Protein AF-A0AAV5F6D2-F1 (afdb_monomer)

Nearest PDB structures (foldseek):
  5hmq-assembly1_A  TM=5.548E-01  e=2.643E+00  Pseudomonas putida KT2440
  5hmq-assembly3_E  TM=5.462E-01  e=2.981E+00  Pseudomonas putida KT2440
  5t2a-assembly1_f  TM=3.131E-01  e=7.789E+00  Leishmania donovani

Mean predicted aligned error: 11.7 Å

Sequence (103 aa):
MIPALPPHRAGPPAWTLLDTDAYMDDTQNATTATACTSTGQPIQVTLVAAEPPRASFFCVSCPCLKKEPDEDDEPFSYRNPLRSTVLYSEGDLALLCVPLSAG

Foldseek 3Di:
DPPDDDPPPDDQDPDFAEDFWEAEDPDDDPQWDWDADPVRWIKIKHWAGDDPPDGIYIYIYTPQQPDDDDPPDDPPVSPSVQTWGFPDDDDPDTDIDGDGPDD

pLDDT: mean 72.32, std 14.89, range [41.66, 90.38]

Secondary structure (DSSP, 8-state):
-PPPPPP--PPSPSS-PBPSEEB------TT-EEEE-TTS-EEEEEEE-PPTTSPBEEEEE-GGG-----TTS-TTTTS-SS-EEEEEEETTEEEEE------

Radius of gyration: 16.8 Å; Cα contacts (8 Å, |Δi|>4): 138; chains: 1; bounding box: 50×22×49 Å

Organism: NCBI:txid191504

Solvent-accessible surface area (backbone ato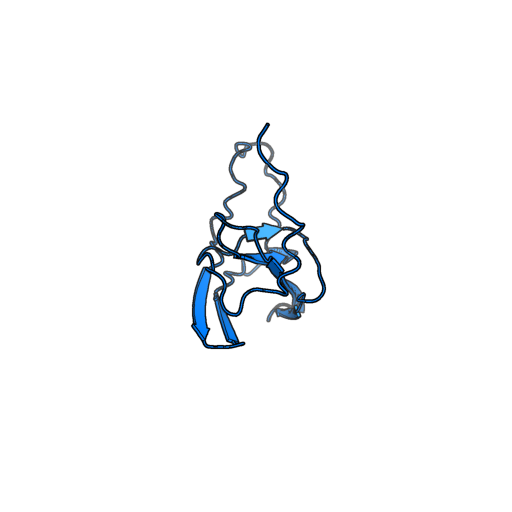ms only — not comparable to full-atom values): 6721 Å² total; per-residue (Å²): 135,81,80,78,74,73,83,78,81,64,68,85,66,100,68,76,57,69,43,49,61,35,44,78,44,90,69,76,61,97,60,49,44,77,50,64,46,98,86,68,45,60,35,36,40,16,66,45,86,44,68,83,92,47,55,18,32,40,29,42,32,41,73,80,71,60,70,78,82,56,99,83,65,66,95,77,64,84,62,59,92,56,67,25,31,52,76,45,75,57,95,96,45,72,44,70,47,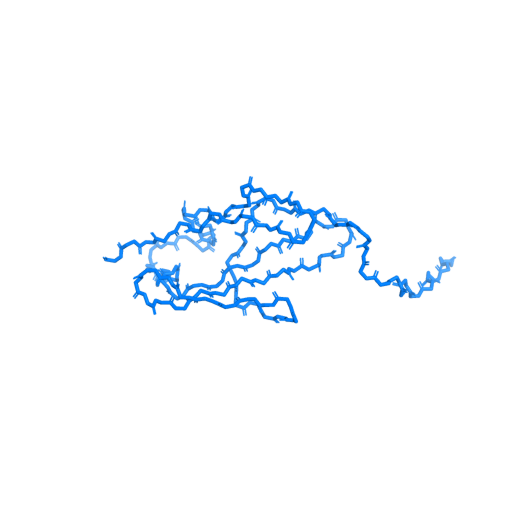71,68,72,73,82,127

Structure (mmCIF, N/CA/C/O backbone):
data_AF-A0AAV5F6D2-F1
#
_entry.id   AF-A0AAV5F6D2-F1
#
loop_
_atom_site.group_PDB
_atom_site.id
_atom_site.type_symbol
_atom_site.label_atom_id
_atom_site.label_alt_id
_atom_site.label_comp_id
_atom_site.label_asym_id
_atom_site.label_entity_id
_atom_site.label_seq_id
_atom_site.pdbx_PDB_ins_code
_atom_site.Cartn_x
_atom_site.Cartn_y
_atom_site.Cartn_z
_atom_site.occupancy
_atom_site.B_iso_or_equiv
_atom_site.auth_seq_id
_atom_site.auth_comp_id
_atom_site.auth_asym_id
_atom_site.auth_atom_id
_atom_site.pdbx_PDB_model_num
ATOM 1 N N . MET A 1 1 ? 36.349 7.051 -20.269 1.00 42.06 1 MET A N 1
ATOM 2 C CA . MET A 1 1 ? 35.155 7.907 -20.443 1.00 42.06 1 MET A CA 1
ATOM 3 C C . MET A 1 1 ? 33.966 6.982 -20.602 1.00 42.06 1 MET A C 1
ATOM 5 O O . MET A 1 1 ? 33.923 6.256 -21.584 1.00 42.06 1 MET A O 1
ATOM 9 N N . ILE A 1 2 ? 33.076 6.928 -19.614 1.00 43.97 2 ILE A N 1
ATOM 10 C CA . ILE A 1 2 ? 31.807 6.199 -19.733 1.00 43.97 2 ILE A CA 1
ATOM 11 C C . ILE A 1 2 ? 30.835 7.180 -20.398 1.00 43.97 2 ILE A C 1
ATOM 13 O O . ILE A 1 2 ? 30.730 8.305 -19.903 1.00 43.97 2 ILE A O 1
ATOM 17 N N . PRO A 1 3 ? 30.191 6.840 -21.527 1.00 51.16 3 PRO A N 1
ATOM 18 C CA . PRO A 1 3 ? 29.227 7.744 -22.134 1.00 51.16 3 PRO A CA 1
ATOM 19 C C . PRO A 1 3 ? 28.061 7.933 -21.162 1.00 51.16 3 PRO A C 1
ATOM 21 O O . PRO A 1 3 ? 27.526 6.958 -20.633 1.00 51.16 3 PRO A O 1
ATOM 24 N N . ALA A 1 4 ? 27.695 9.188 -20.900 1.00 61.75 4 ALA A N 1
ATOM 25 C CA . ALA A 1 4 ? 26.501 9.496 -20.130 1.00 61.75 4 ALA A CA 1
ATOM 26 C C . ALA A 1 4 ? 25.298 8.908 -20.875 1.00 61.75 4 ALA A C 1
ATOM 28 O O . ALA A 1 4 ? 25.046 9.261 -22.030 1.00 61.75 4 ALA A O 1
ATOM 29 N N . LEU A 1 5 ? 24.598 7.972 -20.233 1.00 56.97 5 LEU A N 1
ATOM 30 C CA . LEU A 1 5 ? 23.347 7.447 -20.760 1.00 56.97 5 LEU A CA 1
ATOM 31 C C . LEU A 1 5 ? 22.378 8.627 -20.941 1.00 56.97 5 LEU A C 1
ATOM 33 O O . LEU A 1 5 ? 22.294 9.476 -20.047 1.00 56.97 5 LEU A O 1
ATOM 37 N N . PRO A 1 6 ? 21.672 8.722 -22.082 1.00 56.72 6 PRO A N 1
ATOM 38 C CA . PRO A 1 6 ? 20.647 9.740 -22.252 1.00 56.72 6 PRO A CA 1
ATOM 39 C C . PRO A 1 6 ? 19.639 9.617 -21.101 1.00 56.72 6 PRO A C 1
ATOM 41 O O . PRO A 1 6 ? 19.377 8.495 -20.655 1.00 56.72 6 PRO A O 1
ATOM 44 N N . PRO A 1 7 ? 19.077 10.733 -20.600 1.00 58.22 7 PRO A N 1
ATOM 45 C CA . PRO A 1 7 ? 18.071 10.670 -19.554 1.00 58.22 7 PRO A CA 1
ATOM 46 C C . PRO A 1 7 ? 16.958 9.755 -20.051 1.00 58.22 7 PRO A C 1
ATOM 48 O O . PRO A 1 7 ? 16.328 10.031 -21.074 1.00 58.22 7 PRO A O 1
ATOM 51 N N . HIS A 1 8 ? 16.763 8.636 -19.360 1.00 56.88 8 HIS A N 1
ATOM 52 C CA . HIS A 1 8 ? 15.747 7.659 -19.700 1.00 56.88 8 HIS A CA 1
ATOM 53 C C . HIS A 1 8 ? 14.385 8.272 -19.356 1.00 56.88 8 HIS A C 1
ATOM 55 O O . HIS A 1 8 ? 13.782 7.953 -18.338 1.00 56.88 8 HIS A O 1
ATOM 61 N N . ARG A 1 9 ? 13.885 9.187 -20.198 1.00 57.81 9 ARG A N 1
ATOM 62 C CA . ARG A 1 9 ? 12.472 9.585 -20.221 1.00 57.81 9 ARG A CA 1
ATOM 63 C C . ARG A 1 9 ? 11.659 8.437 -20.821 1.00 57.81 9 ARG A C 1
ATOM 65 O O . ARG A 1 9 ? 10.985 8.605 -21.832 1.00 57.81 9 ARG A O 1
ATOM 72 N N . ALA A 1 10 ? 11.740 7.255 -20.222 1.00 57.66 10 ALA A N 1
ATOM 73 C CA . ALA A 1 10 ? 10.614 6.351 -20.322 1.00 57.66 10 ALA A CA 1
ATOM 74 C C . ALA A 1 10 ? 9.542 6.922 -19.405 1.00 57.66 10 ALA A C 1
ATOM 76 O O . ALA A 1 10 ? 9.830 7.323 -18.277 1.00 57.66 10 ALA A O 1
ATOM 77 N N . GLY A 1 11 ? 8.310 6.980 -19.901 1.00 55.69 11 GLY A N 1
ATOM 78 C CA . GLY A 1 11 ? 7.164 7.085 -19.010 1.00 55.69 11 GLY A CA 1
ATOM 79 C C . GLY A 1 11 ? 7.196 5.966 -17.957 1.00 55.69 11 GLY A C 1
ATOM 80 O O . GLY A 1 11 ? 8.044 5.069 -18.030 1.00 55.69 11 GLY A O 1
ATOM 81 N N . PRO A 1 12 ? 6.289 6.007 -16.970 1.00 56.28 12 PRO A N 1
ATOM 82 C CA . PRO A 1 12 ? 6.191 4.937 -15.987 1.00 56.28 12 PRO A CA 1
ATOM 83 C C . PRO A 1 12 ? 6.180 3.574 -16.704 1.00 56.28 12 PRO A C 1
ATOM 85 O O . PRO A 1 12 ? 5.520 3.437 -17.742 1.00 56.28 12 PRO A O 1
ATOM 88 N N . PRO A 1 13 ? 6.977 2.600 -16.233 1.00 62.53 13 PRO A N 1
ATOM 89 C CA . PRO A 1 13 ? 7.111 1.320 -16.911 1.00 62.53 13 PRO A CA 1
ATOM 90 C C . PRO A 1 13 ? 5.747 0.620 -16.989 1.00 62.53 13 PRO A C 1
ATOM 92 O O . PRO A 1 13 ? 4.910 0.786 -16.106 1.00 62.53 13 PRO A O 1
ATOM 95 N N . ALA A 1 14 ? 5.524 -0.183 -18.038 1.00 64.44 14 ALA A N 1
ATOM 96 C CA . ALA A 1 14 ? 4.261 -0.910 -18.238 1.00 64.44 14 ALA A CA 1
ATOM 97 C C . ALA A 1 14 ? 3.938 -1.902 -17.101 1.00 64.44 14 ALA A C 1
ATOM 99 O O . ALA A 1 14 ? 2.817 -2.386 -16.990 1.00 64.44 14 ALA A O 1
ATOM 100 N N . TRP A 1 15 ? 4.933 -2.213 -16.275 1.00 63.56 15 TRP A N 1
ATOM 101 C CA . TRP A 1 15 ? 4.832 -3.013 -15.069 1.00 63.56 15 TRP A CA 1
ATOM 102 C C . TRP A 1 15 ? 5.928 -2.555 -14.104 1.00 63.56 15 TRP A C 1
ATOM 104 O O . TRP A 1 15 ? 7.019 -2.170 -14.526 1.00 63.56 15 TRP A O 1
ATOM 114 N N . THR A 1 16 ? 5.644 -2.589 -12.808 1.00 70.50 16 THR A N 1
ATOM 115 C CA . THR A 1 16 ? 6.635 -2.339 -11.761 1.00 70.50 16 THR A CA 1
ATOM 116 C C . THR A 1 16 ? 6.617 -3.501 -10.783 1.00 70.50 16 THR A C 1
ATOM 118 O O . THR A 1 16 ? 5.565 -4.099 -10.551 1.00 70.50 16 THR A O 1
ATOM 121 N N . LEU A 1 17 ? 7.776 -3.846 -10.225 1.00 81.69 17 LEU A N 1
ATOM 122 C CA . LEU A 1 17 ? 7.824 -4.806 -9.131 1.00 81.69 17 LEU A CA 1
ATOM 123 C C . LEU A 1 17 ? 7.250 -4.126 -7.888 1.00 81.69 17 LEU A C 1
ATOM 125 O O . LEU A 1 17 ? 7.724 -3.053 -7.520 1.00 81.69 17 LEU A O 1
ATOM 129 N N . LEU A 1 18 ? 6.244 -4.737 -7.271 1.00 82.06 18 LEU A N 1
ATOM 130 C CA . LEU A 1 18 ? 5.607 -4.224 -6.066 1.00 82.06 18 LEU A CA 1
ATOM 131 C C . LEU A 1 18 ? 6.131 -4.973 -4.837 1.00 82.06 18 LEU A C 1
ATOM 133 O O . LEU A 1 18 ? 6.101 -6.203 -4.804 1.00 82.06 18 LEU A O 1
ATOM 137 N N . ASP A 1 19 ? 6.594 -4.231 -3.839 1.00 82.75 19 ASP A N 1
ATOM 138 C CA . ASP A 1 19 ? 6.881 -4.757 -2.513 1.00 82.75 19 ASP A CA 1
ATOM 139 C C . ASP A 1 19 ? 5.567 -5.129 -1.822 1.00 82.75 19 ASP A C 1
ATOM 141 O O . ASP A 1 19 ? 4.590 -4.375 -1.835 1.00 82.75 19 ASP A O 1
ATOM 145 N N . THR A 1 20 ? 5.538 -6.319 -1.235 1.00 80.81 20 THR A N 1
ATOM 146 C CA . THR A 1 20 ? 4.382 -6.809 -0.485 1.00 80.81 20 THR A CA 1
ATOM 147 C C . THR A 1 20 ? 4.259 -6.138 0.877 1.00 80.81 20 THR A C 1
ATOM 149 O O . THR A 1 20 ? 3.163 -6.118 1.438 1.00 80.81 20 THR A O 1
ATOM 152 N N . ASP A 1 21 ? 5.353 -5.590 1.410 1.00 78.38 21 ASP A N 1
ATOM 153 C CA . ASP A 1 21 ? 5.333 -4.792 2.630 1.00 78.38 21 ASP A CA 1
ATOM 154 C C . ASP A 1 21 ? 4.914 -3.349 2.296 1.00 78.38 21 ASP A C 1
ATOM 156 O O . ASP A 1 21 ? 5.502 -2.682 1.442 1.00 78.38 21 ASP A O 1
ATOM 160 N N . ALA A 1 22 ? 3.888 -2.851 2.986 1.00 70.44 22 ALA A N 1
ATOM 161 C CA . ALA A 1 22 ? 3.513 -1.446 2.919 1.00 70.44 22 ALA A CA 1
ATOM 162 C C . ALA A 1 22 ? 4.170 -0.679 4.074 1.00 70.44 22 ALA A C 1
ATOM 164 O O . ALA A 1 22 ? 4.095 -1.078 5.240 1.00 70.44 22 ALA A O 1
ATOM 165 N N . TYR A 1 23 ? 4.825 0.428 3.737 1.00 70.56 23 TYR A N 1
ATOM 166 C CA . TYR A 1 23 ? 5.589 1.251 4.672 1.00 70.56 23 TYR A CA 1
ATOM 167 C C . TYR A 1 23 ? 4.712 2.353 5.265 1.00 70.56 23 TYR A C 1
ATOM 169 O O . TYR A 1 23 ? 3.780 2.815 4.616 1.00 70.56 23 TYR A O 1
ATOM 177 N N . MET A 1 24 ? 5.000 2.783 6.494 1.00 67.06 24 MET A N 1
ATOM 178 C CA . MET A 1 24 ? 4.287 3.895 7.126 1.00 67.06 24 MET A CA 1
ATOM 179 C C . MET A 1 24 ? 5.111 5.168 7.029 1.00 67.06 24 MET A C 1
ATOM 181 O O . MET A 1 24 ? 6.159 5.273 7.658 1.00 67.06 24 MET A O 1
ATOM 185 N N . ASP A 1 25 ? 4.639 6.111 6.226 1.00 69.50 25 ASP A N 1
ATOM 186 C CA . ASP A 1 25 ? 5.245 7.425 6.048 1.00 69.50 25 ASP A CA 1
ATOM 187 C C . ASP A 1 25 ? 4.171 8.408 5.539 1.00 69.50 25 ASP A C 1
ATOM 189 O O . ASP A 1 25 ? 3.157 8.003 4.963 1.00 69.50 25 ASP A O 1
ATOM 193 N N . ASP A 1 26 ? 4.359 9.705 5.766 1.00 69.75 26 ASP A N 1
ATOM 194 C CA . ASP A 1 26 ? 3.404 10.761 5.393 1.00 69.75 26 ASP A CA 1
ATOM 195 C C . ASP A 1 26 ? 3.591 11.227 3.931 1.00 69.75 26 ASP A C 1
ATOM 197 O O . ASP A 1 26 ? 3.185 12.326 3.545 1.00 69.75 26 ASP A O 1
ATOM 201 N N . THR A 1 27 ? 4.213 10.390 3.095 1.00 75.94 27 THR A N 1
ATOM 202 C CA . THR A 1 27 ? 4.491 10.694 1.690 1.00 75.94 27 THR A CA 1
ATOM 203 C C . THR A 1 27 ? 3.192 10.833 0.885 1.00 75.94 27 THR A C 1
ATOM 205 O O . THR A 1 27 ? 2.354 9.929 0.857 1.00 75.94 27 THR A O 1
ATOM 208 N N . GLN A 1 28 ? 3.055 11.947 0.156 1.00 83.44 28 GLN A N 1
ATOM 209 C CA . GLN A 1 28 ? 1.939 12.223 -0.755 1.00 83.44 28 GLN A CA 1
ATOM 210 C C . GLN A 1 28 ? 2.447 12.552 -2.165 1.00 83.44 28 GLN A C 1
ATOM 212 O O . GLN A 1 28 ? 3.405 13.303 -2.348 1.00 83.44 28 GLN A O 1
ATOM 217 N N . ASN A 1 29 ? 1.786 12.005 -3.181 1.00 84.25 29 ASN A N 1
ATOM 218 C CA . ASN A 1 29 ? 1.997 12.312 -4.598 1.00 84.25 29 ASN A CA 1
ATOM 219 C C . ASN A 1 29 ? 0.665 12.234 -5.389 1.00 84.25 29 ASN A C 1
ATOM 221 O O . ASN A 1 29 ? -0.414 12.103 -4.811 1.00 84.25 29 ASN A O 1
ATOM 225 N N . ALA A 1 30 ? 0.732 12.277 -6.722 1.00 87.19 30 ALA A N 1
ATOM 226 C CA . ALA A 1 30 ? -0.444 12.192 -7.596 1.00 87.19 30 ALA A CA 1
ATOM 227 C C . ALA A 1 30 ? -1.244 10.871 -7.496 1.00 87.19 30 ALA A C 1
ATOM 229 O O . ALA A 1 30 ? -2.359 10.816 -8.005 1.00 87.19 30 ALA A O 1
ATOM 230 N N . THR A 1 31 ? -0.704 9.821 -6.866 1.00 86.75 31 THR A N 1
ATOM 231 C CA . THR A 1 31 ? -1.378 8.526 -6.651 1.00 86.75 31 THR A CA 1
ATOM 232 C C . THR A 1 31 ? -1.965 8.387 -5.243 1.00 86.75 31 THR A C 1
ATOM 234 O O . THR A 1 31 ? -2.462 7.319 -4.895 1.00 86.75 31 THR A O 1
ATOM 237 N N . THR A 1 32 ? -1.919 9.448 -4.430 1.00 90.06 32 THR A N 1
ATOM 238 C CA . THR A 1 32 ? -2.456 9.431 -3.063 1.00 90.06 32 THR A CA 1
ATOM 239 C C . THR A 1 32 ? -3.971 9.266 -3.086 1.00 90.06 32 THR A C 1
ATOM 241 O O . THR A 1 32 ? -4.693 10.136 -3.574 1.00 90.06 32 THR A O 1
ATOM 244 N N . ALA A 1 33 ? -4.451 8.182 -2.492 1.00 89.38 33 ALA A N 1
ATOM 245 C CA . ALA A 1 33 ? -5.853 7.964 -2.178 1.00 89.38 33 ALA A CA 1
ATOM 246 C C . ALA A 1 33 ? -6.105 8.254 -0.695 1.00 89.38 33 ALA A C 1
ATOM 248 O O . ALA A 1 33 ? -5.260 7.977 0.159 1.00 89.38 33 ALA A O 1
ATOM 249 N N . THR A 1 34 ? -7.280 8.794 -0.378 1.00 90.38 34 THR A N 1
ATOM 250 C CA . THR A 1 34 ? -7.706 9.063 0.998 1.00 90.38 34 THR A CA 1
ATOM 251 C C . THR A 1 34 ? -9.045 8.397 1.282 1.00 90.38 34 THR A C 1
ATOM 253 O O . THR A 1 34 ? -9.914 8.308 0.414 1.00 90.38 34 THR A O 1
ATOM 256 N N . ALA A 1 35 ? -9.210 7.906 2.504 1.00 88.62 35 ALA A N 1
ATOM 257 C CA . ALA A 1 35 ? -10.457 7.342 3.001 1.00 88.62 35 ALA A CA 1
ATOM 258 C C . ALA A 1 35 ? -10.570 7.562 4.516 1.00 88.62 35 ALA A C 1
ATOM 260 O O . ALA A 1 35 ? -9.680 8.139 5.145 1.00 88.62 35 ALA A O 1
ATOM 261 N N . CYS A 1 36 ? -11.666 7.087 5.103 1.00 86.50 36 CYS A N 1
ATOM 262 C CA . CYS A 1 36 ? -11.864 7.070 6.548 1.00 86.50 36 CYS A CA 1
ATOM 263 C C . CYS A 1 36 ? -11.957 5.624 7.039 1.00 86.50 36 CYS A C 1
ATOM 265 O O . CYS A 1 36 ? -12.613 4.790 6.413 1.00 86.50 36 CYS A O 1
ATOM 267 N N . THR A 1 37 ? -11.319 5.333 8.168 1.00 82.88 37 THR A N 1
ATOM 268 C CA . THR A 1 37 ? -11.474 4.066 8.886 1.00 82.88 37 THR A CA 1
ATOM 269 C C . THR A 1 37 ? -12.883 3.952 9.480 1.00 82.88 37 THR A C 1
ATOM 271 O O . THR A 1 37 ? -13.628 4.931 9.566 1.00 82.88 37 THR A O 1
ATOM 274 N N . SER A 1 38 ? -13.244 2.766 9.975 1.00 80.06 38 SER A N 1
ATOM 275 C CA . SER A 1 38 ? -14.499 2.555 10.715 1.00 80.06 38 SER A CA 1
ATOM 276 C C . SER A 1 38 ? -14.617 3.412 11.983 1.00 80.06 38 SER A C 1
ATOM 278 O O . SER A 1 38 ? -15.724 3.676 12.439 1.00 80.06 38 SER A O 1
ATOM 280 N N . THR A 1 39 ? -13.489 3.864 12.541 1.00 80.88 39 THR A N 1
ATOM 281 C CA . THR A 1 39 ? -13.407 4.775 13.695 1.00 80.88 39 THR A CA 1
ATOM 282 C C . THR A 1 39 ? -13.459 6.254 13.296 1.00 80.88 39 THR A C 1
ATOM 284 O O . THR A 1 39 ? -13.337 7.126 14.152 1.00 80.88 39 THR A O 1
ATOM 287 N N . GLY A 1 40 ? -13.637 6.560 12.006 1.00 83.06 40 GLY A N 1
ATOM 288 C CA . GLY A 1 40 ? -13.691 7.928 11.487 1.00 83.06 40 GLY A CA 1
ATOM 289 C C . GLY A 1 40 ? -12.329 8.616 11.382 1.00 83.06 40 GLY A C 1
ATOM 290 O O . GLY A 1 40 ? -12.276 9.822 11.153 1.00 83.06 40 GLY A O 1
ATOM 291 N N . GLN A 1 41 ? -11.225 7.882 11.538 1.00 82.94 41 GLN A N 1
ATOM 292 C CA . GLN A 1 41 ? -9.883 8.438 11.388 1.00 82.94 41 GLN A CA 1
ATOM 293 C C . GLN A 1 41 ? -9.469 8.435 9.913 1.00 82.94 41 GLN A C 1
ATOM 295 O O . GLN A 1 41 ? -9.802 7.496 9.187 1.00 82.94 41 GLN A O 1
ATOM 300 N N . PRO A 1 42 ? -8.750 9.463 9.441 1.00 87.12 42 PRO A N 1
ATOM 301 C CA . PRO A 1 42 ? -8.303 9.502 8.059 1.00 87.12 42 PRO A CA 1
ATOM 302 C C . PRO A 1 42 ? -7.216 8.448 7.821 1.00 87.12 42 PRO A C 1
ATOM 304 O O . PRO A 1 42 ? -6.312 8.275 8.636 1.00 87.12 42 PRO A O 1
ATOM 307 N N . ILE A 1 43 ? -7.298 7.765 6.685 1.00 87.06 43 ILE A N 1
ATOM 308 C CA . ILE A 1 43 ? -6.262 6.878 6.154 1.00 87.06 43 ILE A CA 1
ATOM 309 C C . ILE A 1 43 ? -5.859 7.386 4.774 1.00 87.06 43 ILE A C 1
ATOM 311 O O . ILE A 1 43 ? -6.711 7.724 3.948 1.00 87.06 43 ILE A O 1
ATOM 315 N N . GLN A 1 44 ? -4.557 7.448 4.526 1.00 90.38 44 GLN A N 1
ATOM 316 C CA . GLN A 1 44 ? -3.979 7.803 3.238 1.00 90.38 44 GLN A CA 1
ATOM 317 C C . GLN A 1 44 ? -3.118 6.650 2.738 1.00 90.38 44 GLN A C 1
ATOM 319 O O . GLN A 1 44 ? -2.357 6.063 3.506 1.00 90.38 44 GLN A O 1
ATOM 324 N N . VAL A 1 45 ? -3.235 6.336 1.452 1.00 87.69 45 VAL A N 1
ATOM 325 C CA . VAL A 1 45 ? -2.411 5.326 0.787 1.00 87.69 45 VAL A CA 1
ATOM 326 C C . VAL A 1 45 ? -1.807 5.937 -0.467 1.00 87.69 45 VAL A C 1
ATOM 328 O O . VAL A 1 45 ? -2.526 6.487 -1.297 1.00 87.69 45 VAL A O 1
ATOM 331 N N . THR A 1 46 ? -0.495 5.816 -0.619 1.00 89.56 46 THR A N 1
ATOM 332 C CA . THR A 1 46 ? 0.275 6.423 -1.707 1.00 89.56 46 THR A CA 1
ATOM 333 C C . THR A 1 46 ? 1.113 5.352 -2.393 1.00 89.56 46 THR A C 1
ATOM 335 O O . THR A 1 46 ? 1.875 4.649 -1.732 1.00 89.56 46 THR A O 1
ATOM 338 N N . LEU A 1 47 ? 1.017 5.222 -3.719 1.00 87.88 47 LEU A N 1
ATOM 339 C CA . LEU A 1 47 ? 1.922 4.357 -4.483 1.00 87.88 47 LEU A CA 1
ATOM 340 C C . LEU A 1 47 ? 3.226 5.108 -4.764 1.00 87.88 47 LEU A C 1
ATOM 342 O O . LEU A 1 47 ? 3.229 6.119 -5.477 1.00 87.88 47 LEU A O 1
ATOM 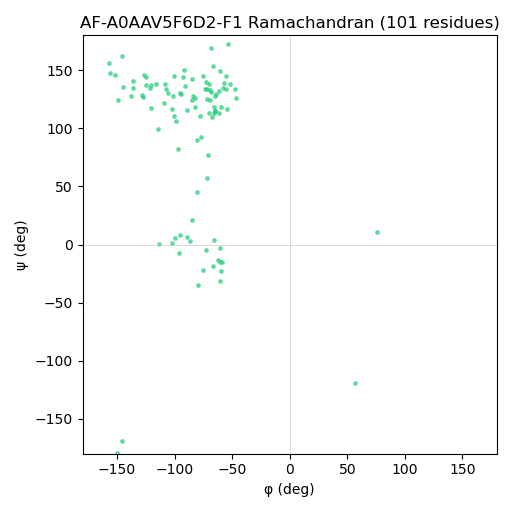346 N N . VAL A 1 48 ? 4.338 4.589 -4.253 1.00 86.19 48 VAL A N 1
ATOM 347 C CA . VAL A 1 48 ? 5.676 5.134 -4.487 1.00 86.19 48 VAL A CA 1
ATOM 348 C C . VAL A 1 48 ? 6.352 4.331 -5.590 1.00 86.19 48 VAL A C 1
ATOM 350 O O . VAL A 1 48 ? 6.777 3.193 -5.385 1.00 86.19 48 VAL A O 1
ATOM 353 N N . ALA A 1 49 ? 6.456 4.939 -6.774 1.00 85.12 49 ALA A N 1
ATOM 354 C CA . ALA A 1 49 ? 7.226 4.384 -7.878 1.00 85.12 49 ALA A CA 1
ATOM 355 C C . ALA A 1 49 ? 8.721 4.471 -7.543 1.00 85.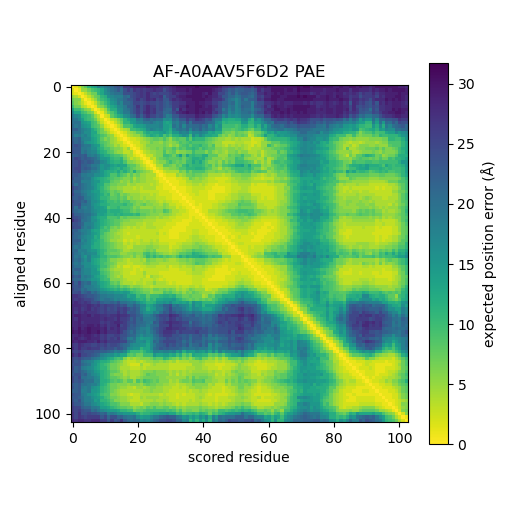12 49 ALA A C 1
ATOM 357 O O . ALA A 1 49 ? 9.274 5.565 -7.421 1.00 85.12 49 ALA A O 1
ATOM 358 N N . ALA A 1 50 ? 9.364 3.321 -7.364 1.00 82.50 50 ALA A N 1
ATOM 359 C CA . ALA A 1 50 ? 10.787 3.257 -7.072 1.00 82.50 50 ALA A CA 1
ATOM 360 C C . ALA A 1 50 ? 11.607 3.104 -8.356 1.00 82.50 50 ALA A C 1
ATOM 362 O O . ALA A 1 50 ? 11.205 2.420 -9.298 1.00 82.50 50 ALA A O 1
ATOM 363 N N . GLU A 1 51 ? 12.781 3.729 -8.380 1.00 78.69 51 GLU A N 1
ATOM 364 C CA . GLU A 1 51 ? 13.737 3.538 -9.465 1.00 78.69 51 GLU A CA 1
ATOM 365 C C . GLU A 1 51 ? 14.374 2.138 -9.373 1.00 78.69 51 GLU A C 1
ATOM 367 O O . GLU A 1 51 ? 14.810 1.732 -8.285 1.00 78.69 51 GLU A O 1
ATOM 372 N N . PRO A 1 52 ? 14.470 1.393 -10.491 1.00 76.69 52 PRO A N 1
ATOM 373 C CA . PRO A 1 52 ? 15.197 0.129 -10.526 1.00 76.69 52 PRO A CA 1
ATOM 374 C C . PRO A 1 52 ? 16.625 0.288 -9.972 1.00 76.69 52 PRO A C 1
ATOM 376 O O . PRO A 1 52 ? 17.291 1.273 -10.292 1.00 76.69 52 PRO A O 1
ATOM 379 N N . PRO A 1 53 ? 17.129 -0.662 -9.159 1.00 78.56 53 PRO A N 1
ATOM 380 C CA . PRO A 1 53 ? 16.616 -2.020 -8.939 1.00 78.56 53 PRO A CA 1
ATOM 381 C C . PRO A 1 53 ? 15.583 -2.159 -7.806 1.00 78.56 53 PRO A C 1
ATOM 383 O O . PRO A 1 53 ? 15.238 -3.281 -7.441 1.00 78.56 53 PRO A O 1
ATOM 386 N N . ARG A 1 54 ? 15.119 -1.060 -7.203 1.00 79.62 54 ARG A N 1
ATOM 387 C CA . ARG A 1 54 ? 14.196 -1.119 -6.061 1.00 79.62 54 ARG A CA 1
ATOM 388 C C . ARG A 1 54 ? 12.784 -1.489 -6.519 1.00 79.62 54 ARG A C 1
ATOM 390 O O . ARG A 1 54 ? 12.344 -1.068 -7.586 1.00 79.62 54 ARG A O 1
ATOM 397 N N . ALA A 1 55 ? 12.067 -2.240 -5.684 1.00 84.94 55 ALA A N 1
ATOM 398 C CA . ALA A 1 55 ? 10.637 -2.456 -5.861 1.00 84.94 55 ALA A CA 1
ATOM 399 C C . ALA A 1 55 ? 9.868 -1.178 -5.493 1.00 84.94 55 ALA A C 1
ATOM 401 O O . ALA A 1 55 ? 10.212 -0.487 -4.530 1.00 84.94 55 ALA A O 1
ATOM 402 N N . SER A 1 56 ? 8.843 -0.852 -6.277 1.00 85.75 56 SER A N 1
ATOM 403 C CA . SER A 1 56 ? 7.832 0.137 -5.894 1.00 85.75 56 SER A CA 1
ATOM 404 C C . SER A 1 56 ? 7.036 -0.394 -4.712 1.00 85.75 56 SER A C 1
ATOM 406 O O . SER A 1 56 ? 6.928 -1.600 -4.545 1.00 85.75 56 SER A O 1
ATOM 408 N N . PHE A 1 57 ? 6.471 0.472 -3.887 1.00 86.94 57 PHE A N 1
ATOM 409 C CA . PHE A 1 57 ? 5.782 0.045 -2.670 1.00 86.94 57 PHE A CA 1
ATOM 410 C C . PHE A 1 57 ? 4.600 0.957 -2.375 1.00 86.94 57 PHE A C 1
ATOM 412 O O . PHE A 1 57 ? 4.514 2.078 -2.885 1.00 86.94 57 PHE A O 1
ATOM 419 N N . PHE A 1 58 ? 3.691 0.477 -1.533 1.00 87.12 58 PHE A N 1
ATOM 420 C CA . PHE A 1 58 ? 2.643 1.315 -0.976 1.00 87.12 58 PHE A CA 1
ATOM 421 C C . PHE A 1 58 ? 3.094 1.931 0.339 1.00 87.12 58 PHE A C 1
ATOM 423 O O . PHE A 1 58 ? 3.676 1.271 1.199 1.00 87.12 58 PHE A O 1
ATOM 430 N N . CYS A 1 59 ? 2.792 3.208 0.484 1.00 86.00 59 CYS A N 1
ATOM 431 C CA . CYS A 1 59 ? 2.965 3.965 1.701 1.00 86.00 59 CYS A CA 1
ATOM 432 C C . CYS A 1 59 ? 1.592 4.193 2.336 1.00 86.00 59 CYS A C 1
ATOM 434 O O . CYS A 1 59 ? 0.671 4.608 1.638 1.00 86.00 59 CYS A O 1
ATOM 436 N N . VAL A 1 60 ? 1.438 3.915 3.627 1.00 84.19 60 VAL A N 1
ATOM 437 C CA . VAL A 1 60 ? 0.183 4.059 4.372 1.00 84.19 60 VAL A CA 1
ATOM 438 C C . VAL A 1 60 ? 0.393 5.047 5.514 1.00 84.19 60 VAL A C 1
ATOM 440 O O . VAL A 1 60 ? 1.169 4.775 6.426 1.00 84.19 60 VAL A O 1
ATOM 443 N N . SER A 1 61 ? -0.327 6.166 5.501 1.00 82.81 61 SER A N 1
ATOM 444 C CA . SER A 1 61 ? -0.374 7.103 6.626 1.00 82.81 61 SER A CA 1
ATOM 445 C C . SER A 1 61 ? -1.738 7.047 7.301 1.00 82.81 61 SER A C 1
ATOM 447 O O . SER A 1 61 ? -2.770 7.299 6.678 1.00 82.81 61 SER A O 1
ATOM 449 N N . CYS A 1 62 ? -1.738 6.728 8.595 1.00 77.31 62 CYS A N 1
ATOM 450 C CA . CYS A 1 62 ? -2.922 6.758 9.447 1.00 77.31 62 CYS A CA 1
ATOM 451 C C . CYS A 1 62 ? -2.542 7.374 10.800 1.00 77.31 62 CYS A C 1
ATOM 453 O O . CYS A 1 62 ? -1.632 6.854 11.452 1.00 77.31 62 CYS A O 1
ATOM 455 N N . PRO A 1 63 ? -3.250 8.403 11.299 1.00 72.38 63 PRO A N 1
ATOM 456 C CA . PRO A 1 63 ? -2.971 8.976 12.614 1.00 72.38 63 PRO A CA 1
ATOM 457 C C . PRO A 1 63 ? -3.125 7.974 13.763 1.00 72.38 63 PRO A C 1
ATOM 459 O O . PRO A 1 63 ? -2.387 8.060 14.733 1.00 72.38 63 PRO A O 1
ATOM 462 N N . CYS A 1 64 ? -4.026 6.992 13.650 1.00 67.62 64 CYS A N 1
ATOM 463 C CA . CYS A 1 64 ? -4.186 5.932 14.656 1.00 67.62 64 CYS A CA 1
ATOM 464 C C . CYS A 1 64 ? -3.006 4.977 14.780 1.00 67.62 64 CYS A C 1
ATOM 466 O O . CYS A 1 64 ? -2.911 4.265 15.776 1.00 67.62 64 CYS A O 1
ATOM 468 N N . LEU A 1 65 ? -2.141 4.925 13.769 1.00 63.53 65 LEU A N 1
ATOM 469 C CA . LEU A 1 65 ? -1.002 4.013 13.733 1.00 63.53 65 LEU A CA 1
ATOM 470 C C . LEU A 1 65 ? 0.285 4.680 14.219 1.00 63.53 65 LEU A C 1
ATOM 472 O O . LEU A 1 65 ? 1.289 3.995 14.405 1.00 63.53 65 LEU A O 1
ATOM 476 N N . LYS A 1 66 ? 0.258 5.997 14.460 1.00 62.88 66 LYS A N 1
ATOM 477 C CA . LYS A 1 66 ? 1.353 6.726 15.097 1.00 62.88 66 LYS A CA 1
ATOM 478 C C . LYS A 1 66 ? 1.294 6.438 16.596 1.00 62.88 66 LYS A C 1
ATOM 480 O O . LYS A 1 66 ? 0.555 7.089 17.327 1.00 62.88 66 LYS A O 1
ATOM 485 N N . LYS A 1 67 ? 2.029 5.420 17.045 1.00 55.00 67 LYS A N 1
ATOM 486 C CA . LYS A 1 67 ? 2.304 5.246 18.472 1.00 55.00 67 LYS A CA 1
ATOM 487 C C . LYS A 1 67 ? 3.244 6.385 18.880 1.00 55.00 67 LYS A C 1
ATOM 489 O O . LYS A 1 67 ? 4.273 6.575 18.231 1.00 55.00 67 LYS A O 1
ATOM 494 N N . GLU A 1 68 ? 2.862 7.170 19.886 1.00 51.78 68 GLU A N 1
ATOM 495 C CA . GLU A 1 68 ? 3.797 8.089 20.543 1.00 51.78 68 GLU A CA 1
ATOM 496 C C . GLU A 1 68 ? 4.991 7.241 21.019 1.00 51.78 68 GLU A C 1
ATOM 498 O O . GLU A 1 68 ? 4.767 6.137 21.526 1.00 51.78 68 GLU A O 1
ATOM 503 N N . PRO A 1 69 ? 6.241 7.669 20.786 1.00 53.03 69 PRO A N 1
ATOM 504 C CA . PRO A 1 69 ? 7.395 6.913 21.242 1.00 53.03 69 PRO A CA 1
ATOM 505 C C . PRO A 1 69 ? 7.336 6.828 22.769 1.00 53.03 69 PRO A C 1
ATOM 507 O O . PRO A 1 69 ? 7.443 7.847 23.448 1.00 53.03 69 PRO A O 1
ATOM 510 N N . ASP A 1 70 ? 7.141 5.622 23.304 1.00 54.00 70 ASP A N 1
ATOM 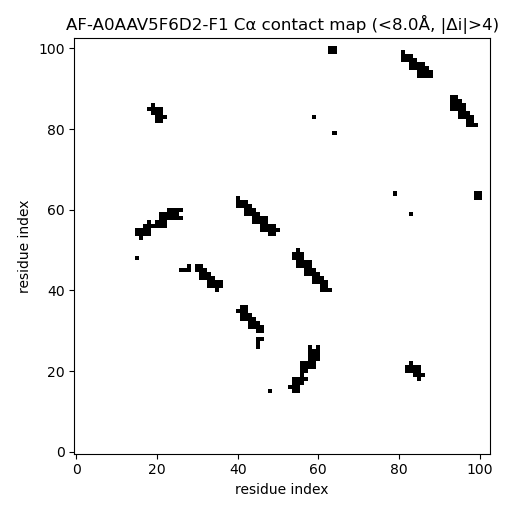511 C CA . ASP A 1 70 ? 7.388 5.373 24.719 1.00 54.00 70 ASP A CA 1
ATOM 512 C C . ASP A 1 70 ? 8.885 5.655 24.953 1.00 54.00 70 ASP A C 1
ATOM 514 O O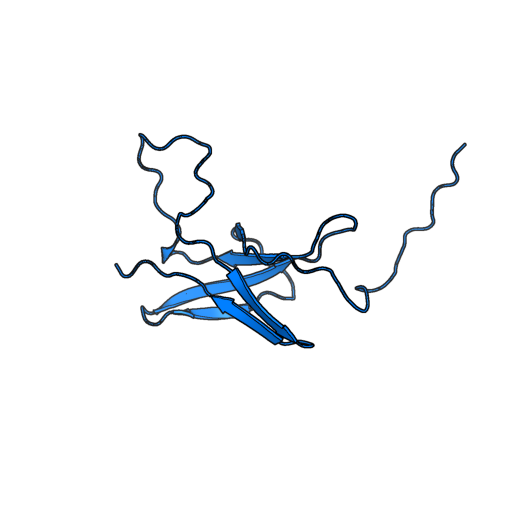 . ASP A 1 70 ? 9.727 5.206 24.173 1.00 54.00 70 ASP A O 1
ATOM 518 N N . GLU A 1 71 ? 9.228 6.424 25.992 1.00 57.12 71 GLU A N 1
ATOM 519 C CA . GLU A 1 71 ? 10.598 6.912 26.267 1.00 57.12 71 GLU A CA 1
ATOM 520 C C . GLU A 1 71 ? 11.637 5.783 26.495 1.00 57.12 71 GLU A C 1
ATOM 522 O O . GLU A 1 71 ? 12.831 6.055 26.620 1.00 57.12 71 GLU A O 1
ATOM 527 N N . ASP A 1 72 ? 11.195 4.521 26.475 1.00 57.69 72 ASP A N 1
ATOM 528 C CA . ASP A 1 72 ? 11.982 3.300 26.659 1.00 57.69 72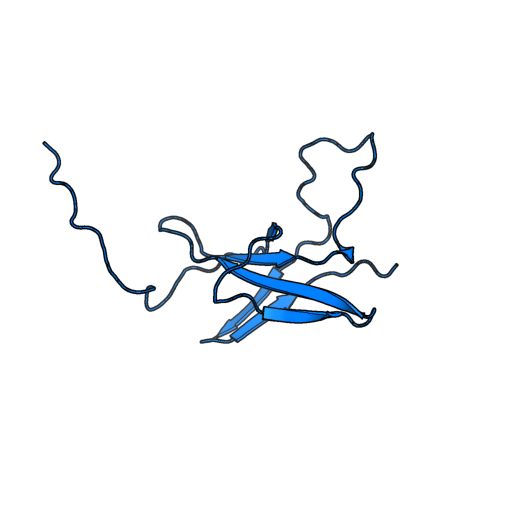 ASP A CA 1
ATOM 529 C C . ASP A 1 72 ? 12.071 2.394 25.401 1.00 57.69 72 ASP A C 1
ATOM 531 O O . ASP A 1 72 ? 12.703 1.335 25.459 1.00 57.69 72 ASP A O 1
ATOM 535 N N . ASP A 1 73 ? 11.461 2.760 24.263 1.00 54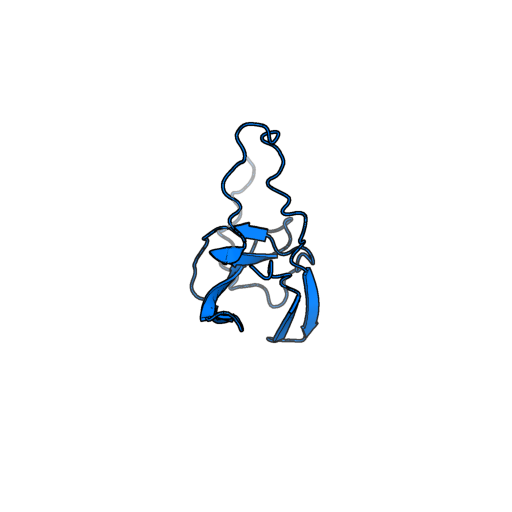.38 73 ASP A N 1
ATOM 536 C CA . ASP A 1 73 ? 11.502 1.953 23.029 1.00 54.38 73 ASP A CA 1
ATOM 537 C C . ASP A 1 73 ? 12.781 2.224 22.203 1.00 54.38 73 ASP A C 1
ATOM 539 O O . ASP A 1 73 ? 13.123 3.360 21.863 1.00 54.38 73 ASP A O 1
ATOM 543 N N . GLU A 1 74 ? 13.506 1.156 21.852 1.00 52.75 74 GLU A N 1
ATOM 544 C CA . GLU A 1 74 ? 14.731 1.226 21.046 1.00 52.75 74 GLU A CA 1
ATOM 545 C C . GLU A 1 74 ? 14.482 1.920 19.684 1.00 52.75 74 GLU A C 1
ATOM 547 O O . GLU A 1 74 ? 13.504 1.608 18.993 1.00 52.75 74 GLU A O 1
ATOM 552 N N . PRO A 1 75 ? 15.406 2.783 19.213 1.00 46.81 75 PRO A N 1
ATOM 553 C CA . PRO A 1 75 ? 15.230 3.667 18.048 1.00 46.81 75 PRO A CA 1
ATOM 554 C C . PRO A 1 75 ? 15.087 2.949 16.691 1.00 46.81 75 PRO A C 1
ATOM 556 O O . PRO A 1 75 ? 15.003 3.596 15.648 1.00 46.81 75 PRO A O 1
ATOM 559 N N . PHE A 1 76 ? 15.057 1.615 16.676 1.00 41.66 76 PHE A N 1
ATOM 560 C CA . PHE A 1 76 ? 14.887 0.794 15.477 1.00 41.66 76 PHE A CA 1
ATOM 561 C C . PHE A 1 76 ? 13.473 0.219 15.312 1.00 41.66 76 PHE A C 1
ATOM 563 O O . PHE A 1 76 ? 13.202 -0.457 14.314 1.00 41.66 76 PHE A O 1
ATOM 570 N N . SER A 1 77 ? 12.537 0.525 16.216 1.00 44.44 77 SER A N 1
ATOM 571 C CA . SER A 1 77 ? 11.135 0.100 16.110 1.00 44.44 77 SER A CA 1
ATOM 572 C C . SER A 1 77 ? 10.300 0.988 15.165 1.00 44.44 77 SER A C 1
ATOM 574 O O . SER A 1 77 ? 9.161 1.341 15.439 1.00 44.44 77 SER A O 1
ATOM 576 N N . TYR A 1 78 ? 10.832 1.322 13.983 1.00 45.31 78 TYR A N 1
ATOM 577 C CA . TYR A 1 78 ? 10.007 1.794 12.852 1.00 45.31 78 TYR A CA 1
ATOM 578 C C . TYR A 1 78 ? 9.189 0.649 12.224 1.00 45.31 78 TYR A C 1
ATOM 580 O O . TYR A 1 78 ? 8.373 0.855 11.326 1.00 45.31 78 TYR A O 1
ATOM 588 N N . ARG A 1 79 ? 9.390 -0.586 12.701 1.00 44.47 79 ARG A N 1
ATOM 589 C CA . ARG A 1 79 ? 8.477 -1.703 12.476 1.00 44.47 79 ARG A CA 1
ATOM 590 C C . ARG A 1 79 ? 7.329 -1.588 13.470 1.00 44.47 79 ARG A C 1
ATOM 592 O O . ARG A 1 79 ? 7.374 -2.180 14.543 1.00 44.47 79 ARG A O 1
ATOM 599 N N . ASN A 1 80 ? 6.272 -0.887 13.070 1.00 48.03 80 ASN A N 1
ATOM 600 C CA . ASN A 1 80 ? 4.965 -1.120 13.668 1.00 48.03 80 ASN A CA 1
ATOM 601 C C . ASN A 1 80 ? 4.730 -2.654 13.718 1.00 48.03 80 ASN A C 1
ATOM 603 O O . ASN A 1 80 ? 4.880 -3.309 12.678 1.00 48.03 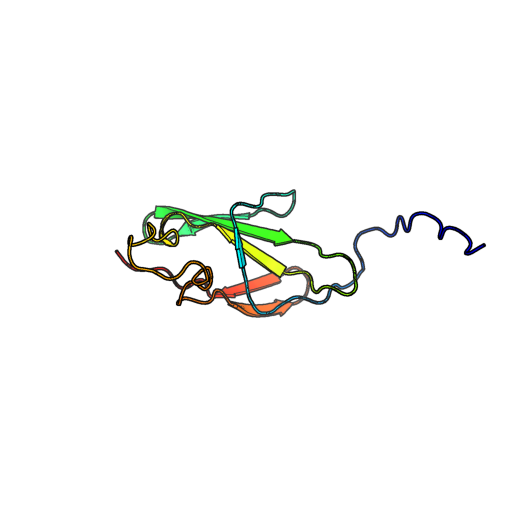80 ASN A O 1
ATOM 607 N N . PRO A 1 81 ? 4.415 -3.264 14.880 1.00 48.91 81 PRO A N 1
ATOM 608 C CA . PRO A 1 81 ? 4.136 -4.705 14.977 1.00 48.91 81 PRO A CA 1
ATOM 609 C C . PRO A 1 81 ? 2.967 -5.147 14.081 1.00 48.91 81 PRO A C 1
ATOM 611 O O . PRO A 1 81 ? 2.799 -6.329 13.786 1.00 48.91 81 PRO A O 1
ATOM 614 N N . LEU A 1 82 ? 2.185 -4.183 13.606 1.00 55.41 82 LEU A N 1
ATOM 615 C CA . LEU A 1 82 ? 1.077 -4.328 12.690 1.00 55.41 82 LEU A CA 1
ATOM 616 C C . LEU A 1 82 ? 1.566 -4.028 11.256 1.00 55.41 82 LEU A C 1
ATOM 618 O O . LEU A 1 82 ? 1.450 -2.911 10.756 1.00 55.41 82 LEU A O 1
ATOM 622 N N . ARG A 1 83 ? 2.177 -5.027 10.600 1.00 67.69 83 ARG A N 1
ATOM 623 C CA . ARG A 1 83 ? 2.668 -4.904 9.214 1.00 67.69 83 ARG A CA 1
ATOM 624 C C . ARG A 1 83 ? 1.490 -4.693 8.262 1.00 67.69 83 ARG A C 1
ATOM 626 O O . ARG A 1 83 ? 0.674 -5.596 8.089 1.00 67.69 83 ARG A O 1
ATOM 633 N N . SER A 1 84 ? 1.420 -3.529 7.623 1.00 74.62 84 SER A N 1
ATOM 634 C CA . SER A 1 84 ? 0.537 -3.334 6.474 1.00 74.62 84 SER A CA 1
ATOM 635 C C . SER A 1 84 ? 1.061 -4.174 5.307 1.00 74.62 84 SER A C 1
ATOM 637 O O . SER A 1 84 ? 2.258 -4.156 5.018 1.00 74.62 84 SER A O 1
ATOM 639 N N . THR A 1 85 ? 0.196 -4.942 4.650 1.00 84.62 85 THR A N 1
ATOM 640 C CA . THR A 1 85 ? 0.619 -5.910 3.623 1.00 84.62 85 THR A CA 1
ATOM 641 C C . THR A 1 85 ? -0.285 -5.842 2.406 1.00 84.62 85 THR A C 1
ATOM 643 O O . THR A 1 85 ? -1.505 -5.728 2.533 1.00 84.62 85 THR A O 1
ATOM 646 N N . VAL A 1 86 ? 0.302 -5.957 1.220 1.00 86.62 86 VAL A N 1
ATOM 647 C CA . VAL A 1 86 ? -0.439 -6.152 -0.026 1.00 86.62 86 VAL A CA 1
ATOM 648 C C . VAL A 1 86 ? -0.870 -7.615 -0.102 1.00 86.62 86 VAL A C 1
ATOM 650 O O . VAL A 1 86 ? -0.040 -8.509 -0.246 1.00 86.62 86 VAL A O 1
ATOM 653 N N . LEU A 1 87 ? -2.172 -7.869 0.019 1.00 87.50 87 LEU A N 1
ATOM 654 C CA . LEU A 1 87 ? -2.744 -9.215 -0.071 1.00 87.50 87 LEU A CA 1
ATOM 655 C C . LEU A 1 87 ? -2.894 -9.673 -1.523 1.00 87.50 87 LEU A C 1
ATOM 657 O O . LEU A 1 87 ? -2.782 -10.862 -1.814 1.00 87.50 87 LEU A O 1
ATOM 661 N N . TYR A 1 88 ? -3.199 -8.733 -2.417 1.00 87.31 88 TYR A N 1
ATOM 662 C CA . TYR A 1 88 ? -3.474 -9.007 -3.821 1.00 87.31 88 TYR A CA 1
ATOM 663 C C . TYR A 1 88 ? -3.217 -7.772 -4.683 1.00 87.31 88 TYR A C 1
ATOM 665 O O . TYR A 1 88 ? -3.462 -6.649 -4.239 1.00 87.31 88 TYR A O 1
ATOM 673 N N . SER A 1 89 ? -2.776 -7.976 -5.921 1.00 87.31 89 SER A N 1
ATOM 674 C CA . SER A 1 89 ? -2.721 -6.933 -6.942 1.00 87.31 89 SER A CA 1
ATOM 675 C C . SER A 1 89 ? -3.032 -7.507 -8.324 1.00 87.31 89 SER A C 1
ATOM 677 O O . SER A 1 89 ? -2.527 -8.564 -8.702 1.00 87.31 89 SER A O 1
ATOM 679 N N . GLU A 1 90 ? -3.869 -6.803 -9.080 1.00 86.69 90 GLU A N 1
ATOM 680 C CA . GLU A 1 90 ? -4.227 -7.138 -10.459 1.00 86.69 90 GLU A CA 1
ATOM 681 C C . GLU A 1 90 ? -4.531 -5.854 -11.229 1.00 86.69 90 GLU A C 1
ATOM 683 O O . GLU A 1 90 ? -5.382 -5.069 -10.820 1.00 86.69 90 GLU A O 1
ATOM 688 N N . GLY A 1 91 ? -3.841 -5.637 -12.352 1.00 84.56 91 GLY A N 1
ATOM 689 C CA . GLY A 1 91 ? -4.040 -4.443 -13.173 1.00 84.56 91 GLY A CA 1
ATOM 690 C C . GLY A 1 91 ? -3.828 -3.150 -12.378 1.00 84.56 91 GLY A C 1
ATOM 691 O O . GLY A 1 91 ? -2.733 -2.897 -11.878 1.00 84.56 91 GLY A O 1
ATOM 692 N N . ASP A 1 92 ? -4.878 -2.337 -12.285 1.00 84.31 92 ASP A N 1
ATOM 693 C CA . ASP A 1 92 ? -4.939 -1.077 -11.537 1.00 84.31 92 ASP A CA 1
ATOM 694 C C . ASP A 1 92 ? -5.531 -1.225 -10.119 1.00 84.31 92 ASP A C 1
ATOM 696 O O . ASP A 1 92 ? -5.744 -0.226 -9.430 1.00 84.31 92 ASP A O 1
ATOM 700 N N . LEU A 1 93 ? -5.756 -2.459 -9.653 1.00 86.38 93 LEU A N 1
ATOM 701 C CA . LEU A 1 93 ? -6.300 -2.771 -8.333 1.00 86.38 93 LEU A CA 1
ATOM 702 C C . LEU A 1 93 ? -5.235 -3.365 -7.406 1.00 86.38 93 LEU A C 1
ATOM 704 O O . LEU A 1 93 ? -4.470 -4.256 -7.778 1.00 86.38 93 LEU A O 1
ATOM 708 N N . ALA A 1 94 ? -5.241 -2.918 -6.150 1.00 87.75 94 ALA A N 1
ATOM 709 C CA . ALA A 1 94 ? -4.468 -3.513 -5.067 1.00 87.75 94 ALA A CA 1
ATOM 710 C C . ALA A 1 94 ? -5.331 -3.635 -3.808 1.00 87.75 94 ALA A C 1
ATOM 712 O O . ALA A 1 94 ? -6.020 -2.692 -3.416 1.00 87.75 94 ALA A O 1
ATOM 713 N N . LEU A 1 95 ? -5.275 -4.797 -3.160 1.00 89.31 95 LEU A N 1
ATOM 714 C CA . LEU A 1 95 ? -5.907 -5.050 -1.873 1.00 89.31 95 LEU A CA 1
ATOM 715 C C . LEU A 1 95 ? -4.848 -4.991 -0.776 1.00 89.31 95 LEU A C 1
ATOM 717 O O . LEU A 1 95 ? -3.937 -5.820 -0.740 1.00 89.31 95 LEU A O 1
ATOM 721 N N . LEU A 1 96 ? -4.993 -4.032 0.134 1.00 87.38 96 LEU A N 1
ATOM 722 C CA . LEU A 1 96 ? -4.103 -3.859 1.275 1.00 87.38 96 LEU A CA 1
ATOM 723 C C . LEU A 1 96 ? -4.802 -4.283 2.567 1.00 87.38 96 LEU A C 1
ATOM 725 O O . LEU A 1 96 ? -5.931 -3.876 2.840 1.00 87.38 96 LEU A O 1
ATOM 729 N N . CYS A 1 97 ? -4.101 -5.059 3.388 1.00 86.31 97 CYS A N 1
ATOM 730 C CA . CYS A 1 97 ? -4.440 -5.253 4.788 1.00 86.31 97 CYS A CA 1
ATOM 731 C C . CYS A 1 97 ? -3.726 -4.177 5.601 1.00 86.31 97 CYS A C 1
ATOM 733 O O . CYS A 1 97 ? -2.495 -4.155 5.638 1.00 86.31 97 CYS A O 1
ATOM 735 N N . VAL A 1 98 ? -4.492 -3.293 6.239 1.00 82.25 98 VAL A N 1
ATOM 736 C CA . VAL A 1 98 ? -3.966 -2.289 7.168 1.00 82.25 98 VAL A CA 1
ATOM 737 C C . VAL A 1 98 ? -4.496 -2.624 8.558 1.00 82.25 98 VAL A C 1
ATOM 739 O O . VAL A 1 98 ? -5.660 -2.345 8.853 1.00 82.25 98 VAL A O 1
ATOM 742 N N . PRO A 1 99 ? -3.691 -3.276 9.404 1.00 75.25 99 PRO A N 1
ATOM 743 C CA . PRO A 1 99 ? -4.077 -3.548 10.780 1.00 75.25 99 PRO A CA 1
ATOM 744 C C . PRO A 1 99 ? -4.228 -2.241 11.568 1.00 75.25 99 PRO A C 1
ATOM 746 O O . PRO A 1 99 ? -3.260 -1.517 11.777 1.00 75.25 99 PRO A O 1
ATOM 749 N N . LEU A 1 100 ? -5.454 -1.948 12.001 1.00 71.88 100 LEU A N 1
ATOM 750 C CA . LEU A 1 100 ? -5.782 -0.788 12.827 1.00 71.88 100 LEU A CA 1
ATOM 751 C C . LEU A 1 100 ? -5.801 -1.198 14.300 1.00 71.88 100 LEU A C 1
ATOM 753 O O . LEU A 1 100 ? -6.459 -2.175 14.660 1.00 71.88 100 LEU A O 1
ATOM 757 N N . SER A 1 101 ? -5.113 -0.448 15.159 1.00 61.09 101 SER A N 1
ATOM 758 C CA . SER A 1 101 ? -5.334 -0.530 16.601 1.00 61.09 101 SER A CA 1
ATOM 759 C C . SER A 1 101 ? -6.746 -0.016 16.892 1.00 61.09 101 SER A C 1
ATOM 761 O O . SER A 1 101 ? -7.059 1.155 16.677 1.00 61.09 101 SER A O 1
ATOM 763 N N . ALA A 1 102 ? -7.631 -0.908 17.337 1.00 51.44 102 ALA A N 1
ATOM 764 C CA . ALA A 1 102 ? -8.871 -0.487 17.970 1.00 51.44 102 ALA A CA 1
ATOM 765 C C . ALA A 1 102 ? -8.483 0.173 19.300 1.00 51.44 102 ALA A C 1
ATOM 767 O O . ALA A 1 102 ? -7.952 -0.504 20.181 1.00 51.44 102 ALA A O 1
ATOM 768 N N . GLY A 1 103 ? -8.642 1.496 19.375 1.00 48.16 103 GLY A N 1
ATOM 769 C CA . GLY A 1 103 ? -8.558 2.237 20.634 1.00 48.16 103 GLY A CA 1
ATOM 770 C C . GLY A 1 103 ? -9.679 1.862 21.591 1.00 48.16 103 GLY A C 1
ATOM 771 O O . GLY A 1 103 ? -10.736 1.390 21.107 1.00 48.16 103 GLY A O 1
#